Protein AF-A0A5S3YP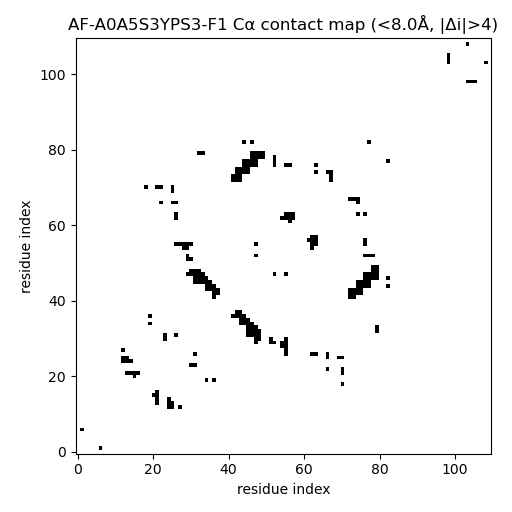S3-F1 (afdb_monomer)

Secondary structure (DSSP, 8-state):
-TTSSTT---------SSHHHHHHHHTTTSPEEEEEEETTTTEEEEEE-HHHHHHHH-GGGHHHHHHHHHHTSEEEEEEHHHHHHHHHHHHHHHHHHHHHHHT--GGG--

Radius of gyration: 18.8 Å; Cα contacts (8 Å, |Δi|>4): 124; chains: 1; bounding box: 44×27×59 Å

Nearest PDB structures (foldseek):
  5lm7-assembly2_C  TM=9.414E-01  e=2.564E-14  Escherichia coli O157:H7
  5lm9-assembly1_A  TM=9.076E-01  e=5.683E-14  Escherichia coli K-12
  6x7k-assembly1_AG  TM=9.367E-01  e=1.642E-13  Escherichia coli
  5ms0-assembly1_M  TM=9.387E-01  e=4.157E-13  Escherichia coli K-12
  4mtn-assembly1_A  TM=8.595E-01  e=4.882E-08  Planctopirus limnophila DSM 3776

Sequence (110 aa):
VSTELGGERVDIVLYDDNPAQFVINAMAPAEVASIVMDEDSRSMDIAVESDNLAQAIGRNGQNIRLASQLTGWELNVMTVEDMDAKNSEESDKLVNLFTQNLDIDDDFAG

Organism: NCBI:txid151081

InterPro domains:
  IPR009019 K homology domain superfamily, prokaryotic type [SSF54814] (18-82)
  IPR015946 K homology domain-like, alpha/beta [G3DSA:3.30.300.20] (17-83)
  IPR030842 Transcription factor NusA, prokaryotes [PTHR22648] (1-108)
  IPR058582 NusA-like, second KH domain [PF26594] (19-83)
  IPR059158 NusA, second KH domain, bacteria [cd22529] (18-78)

pLDDT: mean 88.17, std 11.26, range [51.09, 97.06]

Solvent-accessible surface area (backbone atoms only — not comparable to full-atom values): 6499 Å² total; per-residue (Å²): 125,80,82,82,56,88,73,69,88,84,84,87,62,63,86,52,91,51,66,69,60,24,47,53,36,46,41,56,94,27,66,72,72,48,76,50,77,40,79,88,79,42,32,32,43,36,21,16,50,73,87,33,45,64,58,38,34,29,78,93,43,46,41,39,52,51,32,22,66,72,71,71,35,48,66,45,80,44,33,50,68,56,48,55,52,51,53,50,54,52,50,52,52,50,53,54,52,48,38,67,74,66,70,55,62,79,90,73,79,120

Structure (mmCIF, N/CA/C/O backbone):
data_AF-A0A5S3YPS3-F1
#
_entry.id   AF-A0A5S3YPS3-F1
#
loop_
_atom_site.group_PDB
_atom_site.id
_atom_site.type_symbol
_atom_site.label_atom_id
_atom_site.label_alt_id
_atom_site.label_comp_id
_atom_site.label_asym_id
_atom_site.label_entity_id
_atom_site.label_seq_id
_atom_site.pdbx_PDB_ins_code
_atom_site.Cartn_x
_atom_site.Cartn_y
_atom_site.Cartn_z
_atom_site.occupancy
_atom_site.B_iso_or_equiv
_atom_site.auth_seq_id
_atom_site.auth_comp_id
_atom_site.auth_asym_id
_atom_site.auth_atom_id
_atom_site.pdbx_PDB_model_num
ATOM 1 N N . VAL A 1 1 ? -20.373 -2.849 23.753 1.00 54.66 1 VAL A N 1
ATOM 2 C CA . VAL A 1 1 ? -19.305 -3.738 23.233 1.00 54.66 1 VAL A CA 1
ATOM 3 C C . VAL A 1 1 ? -17.908 -3.327 23.717 1.00 54.66 1 VAL A C 1
ATOM 5 O O . VAL A 1 1 ? -17.049 -4.178 23.851 1.00 54.66 1 VAL A O 1
ATOM 8 N N . SER A 1 2 ? -17.671 -2.059 24.072 1.00 51.09 2 SER A N 1
ATOM 9 C CA . SER A 1 2 ? -16.358 -1.534 24.498 1.00 51.09 2 SER A CA 1
ATOM 10 C C . SER A 1 2 ? -15.891 -1.904 25.920 1.00 51.09 2 SER A C 1
ATOM 12 O O . SER A 1 2 ? -14.776 -1.559 26.295 1.00 51.09 2 SER A O 1
ATOM 14 N N . THR A 1 3 ? -16.696 -2.606 26.725 1.00 51.56 3 THR A N 1
ATOM 15 C CA . THR A 1 3 ? -16.352 -2.937 28.127 1.00 51.56 3 THR A CA 1
ATOM 16 C C . THR A 1 3 ? -15.750 -4.342 28.292 1.00 51.56 3 THR A C 1
ATOM 18 O O . THR A 1 3 ? -15.222 -4.650 29.353 1.00 51.56 3 THR A O 1
ATOM 21 N N . GLU A 1 4 ? -15.765 -5.180 27.248 1.00 58.38 4 GLU A N 1
ATOM 22 C CA . GLU A 1 4 ? -15.291 -6.578 27.306 1.00 58.38 4 GLU A CA 1
ATOM 23 C C . GLU A 1 4 ? -13.853 -6.782 26.782 1.00 58.38 4 GLU A C 1
ATOM 25 O O . GLU A 1 4 ? -13.285 -7.850 26.978 1.00 58.38 4 GLU A O 1
ATOM 30 N N . LEU A 1 5 ? -13.228 -5.758 26.183 1.00 61.03 5 LEU A N 1
ATOM 31 C CA . LEU A 1 5 ? -11.908 -5.854 25.525 1.00 61.03 5 LEU A CA 1
ATOM 32 C C . LEU A 1 5 ? -10.757 -5.157 26.276 1.00 61.03 5 LEU A C 1
ATOM 34 O O . LEU A 1 5 ? -9.703 -4.895 25.708 1.00 61.03 5 LEU A O 1
ATOM 38 N N . GLY A 1 6 ? -10.938 -4.786 27.547 1.00 67.94 6 GLY A N 1
ATOM 39 C CA . GLY A 1 6 ? -9.834 -4.259 28.366 1.00 67.94 6 GLY A CA 1
ATOM 40 C C . GLY A 1 6 ? -9.168 -2.967 27.853 1.00 67.94 6 GLY A C 1
ATOM 41 O O . GLY A 1 6 ? -8.051 -2.664 28.265 1.00 67.94 6 GLY A O 1
ATOM 42 N N . GLY A 1 7 ? -9.834 -2.199 26.980 1.00 74.31 7 GLY A N 1
ATOM 43 C CA . GLY A 1 7 ? -9.309 -0.950 26.409 1.00 74.31 7 GLY A CA 1
ATOM 44 C C . GLY A 1 7 ? -8.657 -1.077 25.027 1.00 74.31 7 GLY A C 1
ATOM 45 O O . GLY A 1 7 ? -8.016 -0.126 24.580 1.00 74.31 7 GLY A O 1
ATOM 46 N N . GLU A 1 8 ? -8.810 -2.214 24.344 1.00 81.44 8 GLU A N 1
ATOM 47 C CA . GLU A 1 8 ? -8.390 -2.370 22.946 1.00 81.44 8 GLU A CA 1
ATOM 48 C C . GLU A 1 8 ? -9.142 -1.403 22.010 1.00 81.44 8 GLU A C 1
ATOM 50 O O . GLU A 1 8 ? -10.355 -1.203 22.137 1.00 81.44 8 GLU A O 1
ATOM 55 N N . ARG A 1 9 ? -8.415 -0.781 21.070 1.00 81.81 9 ARG A N 1
ATOM 56 C CA . ARG A 1 9 ? -8.994 0.079 20.027 1.00 81.81 9 ARG A CA 1
ATOM 57 C C . ARG A 1 9 ? -9.384 -0.795 18.841 1.00 81.81 9 ARG A C 1
ATOM 59 O O . ARG A 1 9 ? -8.528 -1.477 18.292 1.00 81.81 9 ARG A O 1
ATOM 66 N N . VAL A 1 10 ? -10.661 -0.762 18.475 1.00 85.25 10 VAL A N 1
ATOM 67 C CA . VAL A 1 10 ? -11.211 -1.516 17.345 1.00 85.25 10 VAL A CA 1
ATOM 68 C C . VAL A 1 10 ? -11.637 -0.528 16.273 1.00 85.25 10 VAL A C 1
ATOM 70 O O . VAL A 1 10 ? -12.481 0.331 16.535 1.00 85.25 10 VAL A O 1
ATOM 73 N N . ASP A 1 11 ? -11.071 -0.683 15.083 1.00 87.56 11 ASP A N 1
ATOM 74 C CA . ASP A 1 11 ? -11.418 0.095 13.900 1.00 87.56 11 ASP A CA 1
ATOM 75 C C . ASP A 1 11 ? -12.270 -0.767 12.954 1.00 87.56 11 ASP A C 1
ATOM 77 O O . ASP A 1 11 ? -12.033 -1.965 12.792 1.00 87.56 11 ASP A O 1
ATOM 81 N N . ILE A 1 12 ? -13.310 -0.170 12.367 1.00 89.75 12 ILE A N 1
ATOM 82 C CA . ILE A 1 12 ? -14.201 -0.831 11.405 1.00 89.75 12 ILE A CA 1
ATOM 83 C C . ILE A 1 12 ? -13.877 -0.269 10.028 1.00 89.75 12 ILE A C 1
ATOM 85 O O . IL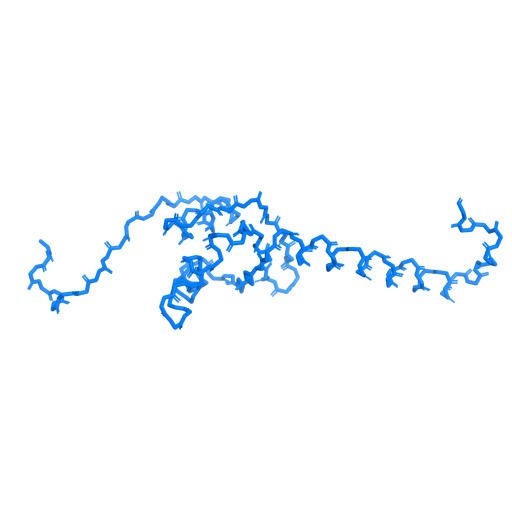E A 1 12 ? -14.009 0.934 9.808 1.00 89.75 12 ILE A O 1
ATOM 89 N N . VAL A 1 13 ? -13.493 -1.145 9.105 1.00 91.56 13 VAL A N 1
ATOM 90 C CA . VAL A 1 13 ? -13.150 -0.790 7.724 1.00 91.56 13 VAL A CA 1
ATOM 91 C C . VAL A 1 13 ? -14.133 -1.426 6.749 1.00 91.56 13 VAL A C 1
ATOM 93 O O . VAL A 1 13 ? -14.758 -2.447 7.048 1.00 91.56 13 VAL A O 1
ATOM 96 N N . LEU A 1 14 ? -14.298 -0.809 5.582 1.00 92.88 14 LEU A N 1
ATOM 97 C CA . LEU A 1 14 ? -15.149 -1.343 4.524 1.00 92.88 14 LEU A CA 1
ATOM 98 C C . LEU A 1 14 ? -14.416 -2.472 3.794 1.00 92.88 14 LEU A C 1
ATOM 100 O O . LEU A 1 14 ? -13.294 -2.292 3.324 1.00 92.88 14 LEU A O 1
ATOM 104 N N . TYR A 1 15 ? -15.061 -3.631 3.697 1.00 94.50 15 TYR A N 1
ATOM 105 C CA . TYR A 1 15 ? -14.587 -4.719 2.849 1.00 94.50 15 TYR A CA 1
ATOM 106 C C . TYR A 1 15 ? -14.838 -4.393 1.374 1.00 94.50 15 TYR A C 1
ATOM 108 O O . TYR A 1 15 ? -15.873 -3.813 1.044 1.00 94.50 15 TYR A O 1
ATOM 116 N N . ASP A 1 16 ? -13.910 -4.798 0.511 1.00 95.50 16 ASP A N 1
ATOM 117 C CA . ASP A 1 16 ? -14.043 -4.719 -0.941 1.00 95.50 16 ASP A CA 1
ATOM 118 C C . ASP A 1 16 ? -13.441 -5.984 -1.573 1.00 95.50 16 ASP A C 1
ATOM 120 O O . ASP A 1 16 ? -12.468 -6.537 -1.055 1.00 95.50 16 ASP A O 1
ATOM 124 N N . ASP A 1 17 ? -14.024 -6.455 -2.675 1.00 94.81 17 ASP A N 1
ATOM 125 C CA . ASP A 1 17 ? -13.507 -7.608 -3.422 1.00 94.81 17 ASP A CA 1
ATOM 126 C C . ASP A 1 17 ? -12.252 -7.234 -4.231 1.00 94.81 17 ASP A C 1
ATOM 128 O O . ASP A 1 17 ? -11.431 -8.096 -4.553 1.00 94.81 17 ASP A O 1
ATOM 132 N N . ASN A 1 18 ? -12.083 -5.949 -4.567 1.00 94.38 18 ASN A N 1
ATOM 133 C CA . ASN A 1 18 ? -10.861 -5.448 -5.172 1.00 94.38 18 ASN A CA 1
ATOM 134 C C . ASN A 1 18 ? -9.763 -5.338 -4.095 1.00 94.38 18 ASN A C 1
ATOM 136 O O . ASN A 1 18 ? -9.908 -4.559 -3.147 1.00 94.38 18 ASN A O 1
ATOM 140 N N . PRO A 1 19 ? -8.632 -6.054 -4.239 1.00 93.31 19 PRO A N 1
ATOM 141 C CA . PRO A 1 19 ? -7.610 -6.114 -3.200 1.00 93.31 19 PRO A CA 1
ATOM 142 C C . PRO A 1 19 ? -6.950 -4.753 -2.944 1.00 93.31 19 PRO A C 1
ATOM 144 O O . PRO A 1 19 ? -6.668 -4.432 -1.792 1.00 93.31 19 PRO A O 1
ATOM 147 N N . ALA A 1 20 ? -6.768 -3.922 -3.974 1.00 93.12 20 ALA A N 1
ATOM 148 C CA . ALA A 1 20 ? -6.215 -2.580 -3.809 1.00 93.12 20 ALA A CA 1
ATOM 149 C C . ALA A 1 20 ? -7.181 -1.680 -3.027 1.00 93.12 20 ALA A C 1
ATOM 151 O O . ALA A 1 20 ? -6.775 -1.011 -2.078 1.00 93.12 20 ALA A O 1
ATOM 152 N N . GLN A 1 21 ? -8.476 -1.713 -3.359 1.00 94.69 21 GLN A N 1
ATOM 153 C CA . GLN A 1 21 ? -9.483 -0.937 -2.631 1.00 94.69 21 GLN A CA 1
ATOM 154 C C . GLN A 1 21 ? -9.621 -1.409 -1.178 1.00 94.69 21 GLN A C 1
ATOM 156 O O . GLN A 1 21 ? -9.757 -0.590 -0.267 1.00 94.69 21 GLN A O 1
ATOM 161 N N . PHE A 1 22 ? -9.536 -2.719 -0.943 1.00 95.38 22 PHE A N 1
ATOM 162 C CA . PHE A 1 22 ? -9.583 -3.272 0.404 1.00 95.38 22 PHE A CA 1
ATOM 163 C C . PHE A 1 22 ? -8.365 -2.855 1.239 1.00 95.38 22 PHE A C 1
ATOM 165 O O . PHE A 1 22 ? -8.524 -2.491 2.404 1.00 95.38 22 PHE A O 1
ATOM 172 N N . VAL A 1 23 ? -7.168 -2.821 0.643 1.00 94.50 23 VAL A N 1
ATOM 173 C CA . VAL A 1 23 ? -5.951 -2.303 1.290 1.00 94.50 23 VAL A CA 1
ATOM 174 C C . VAL A 1 23 ? -6.078 -0.813 1.607 1.00 94.50 23 VAL A C 1
ATOM 176 O O . VAL A 1 23 ? -5.777 -0.423 2.732 1.00 94.50 23 VAL A O 1
ATOM 179 N N . ILE A 1 24 ? -6.594 0.011 0.686 1.00 94.31 24 ILE A N 1
ATOM 180 C CA . ILE A 1 24 ? -6.857 1.440 0.948 1.00 94.31 24 ILE A CA 1
ATOM 181 C C . ILE A 1 24 ? -7.770 1.600 2.170 1.00 94.31 24 ILE A C 1
ATOM 183 O O . ILE A 1 24 ? -7.476 2.383 3.072 1.00 94.31 24 ILE A O 1
ATOM 187 N N . ASN A 1 25 ? -8.845 0.811 2.241 1.00 94.00 25 ASN A N 1
ATOM 188 C CA . ASN A 1 25 ? -9.771 0.849 3.370 1.00 94.00 25 ASN A CA 1
ATOM 189 C C . ASN A 1 25 ? -9.110 0.371 4.675 1.00 94.00 25 ASN A C 1
ATOM 191 O O . ASN A 1 25 ? -9.372 0.941 5.732 1.00 94.00 25 ASN A O 1
ATOM 195 N N . ALA A 1 26 ? -8.250 -0.651 4.613 1.00 93.81 26 ALA A N 1
ATOM 196 C CA . ALA A 1 26 ? -7.529 -1.202 5.763 1.00 93.81 26 ALA A CA 1
ATOM 197 C C . ALA A 1 26 ? -6.429 -0.273 6.305 1.00 93.81 26 ALA A C 1
ATOM 199 O O . ALA A 1 26 ? -6.062 -0.379 7.472 1.00 93.81 26 ALA A O 1
ATOM 200 N N . MET A 1 27 ? -5.910 0.634 5.474 1.00 92.12 27 MET A N 1
ATOM 201 C CA . MET A 1 27 ? -4.886 1.611 5.857 1.00 92.12 27 MET A CA 1
ATOM 202 C C . MET A 1 27 ? -5.460 2.843 6.565 1.00 92.12 27 MET A C 1
ATOM 204 O O . MET A 1 27 ? -4.693 3.618 7.149 1.00 92.12 27 MET A O 1
ATOM 208 N N . ALA A 1 28 ? -6.787 3.016 6.567 1.00 88.62 28 ALA A N 1
ATOM 209 C CA . ALA A 1 28 ? -7.453 4.094 7.284 1.00 88.62 28 ALA A CA 1
ATOM 210 C C . ALA A 1 28 ? -7.008 4.113 8.758 1.00 88.62 28 ALA A C 1
ATOM 212 O O . ALA A 1 28 ? -7.000 3.072 9.416 1.00 88.62 28 ALA A O 1
ATOM 213 N N . PRO A 1 29 ? -6.649 5.279 9.318 1.00 87.38 29 PRO A N 1
ATOM 214 C CA . PRO A 1 29 ? -6.885 6.645 8.825 1.00 87.38 29 PRO A CA 1
ATOM 215 C C . PRO A 1 29 ? -5.828 7.247 7.875 1.00 87.38 29 PRO A C 1
ATOM 217 O O . PRO A 1 29 ? -5.934 8.431 7.571 1.00 87.38 29 PRO A O 1
ATOM 220 N N . ALA A 1 30 ? -4.798 6.509 7.454 1.00 90.81 30 ALA A N 1
ATOM 221 C CA . ALA A 1 30 ? -3.776 7.054 6.560 1.00 90.81 30 ALA A CA 1
ATOM 222 C C . ALA A 1 30 ? -4.284 7.158 5.113 1.00 90.81 30 ALA A C 1
ATOM 224 O O . ALA A 1 30 ? -4.898 6.224 4.598 1.00 90.81 30 ALA A O 1
ATOM 225 N N . GLU A 1 31 ? -4.001 8.283 4.455 1.00 91.12 31 GLU A N 1
ATOM 226 C CA . GLU A 1 31 ? -4.350 8.489 3.049 1.00 91.12 31 GLU A CA 1
ATOM 227 C C . GLU A 1 31 ? -3.273 7.903 2.133 1.00 91.12 31 GLU A C 1
ATOM 229 O O . GLU A 1 31 ? -2.085 8.213 2.259 1.00 91.12 31 GLU A O 1
ATOM 234 N N . VAL A 1 32 ? -3.711 7.050 1.209 1.00 94.00 32 VAL A N 1
ATOM 235 C CA . VAL A 1 32 ? -2.859 6.392 0.217 1.00 94.00 32 VAL A CA 1
ATOM 236 C C . VAL A 1 32 ? -2.840 7.218 -1.065 1.00 94.00 32 VAL A C 1
ATOM 238 O O . VAL A 1 32 ? -3.899 7.539 -1.601 1.00 94.00 32 VAL A O 1
ATOM 241 N N . ALA A 1 33 ? -1.645 7.537 -1.563 1.00 95.00 33 ALA A N 1
ATOM 242 C CA . ALA A 1 33 ? -1.457 8.298 -2.796 1.00 95.00 33 ALA A CA 1
ATOM 243 C C . ALA A 1 33 ? -1.462 7.384 -4.033 1.00 95.00 33 ALA A C 1
ATOM 245 O O . ALA A 1 33 ? -2.150 7.664 -5.014 1.00 95.00 33 ALA A O 1
ATOM 246 N N . SER A 1 34 ? -0.731 6.269 -3.979 1.00 94.00 34 SER A N 1
ATOM 247 C CA . SER A 1 34 ? -0.712 5.257 -5.039 1.00 94.00 34 SER A CA 1
ATOM 248 C C . SER A 1 34 ? -0.366 3.874 -4.485 1.00 94.00 34 SER A C 1
ATOM 250 O O . SER A 1 34 ? 0.170 3.739 -3.383 1.00 94.00 34 SER A O 1
ATOM 252 N N . ILE A 1 35 ? -0.719 2.836 -5.244 1.00 94.31 35 ILE A N 1
ATOM 253 C CA . ILE A 1 35 ? -0.394 1.443 -4.935 1.00 94.31 35 ILE A CA 1
ATOM 254 C C . ILE A 1 35 ? 0.172 0.793 -6.193 1.00 94.31 35 ILE A C 1
ATOM 256 O O . ILE A 1 35 ? -0.439 0.878 -7.260 1.00 94.31 35 ILE A O 1
ATOM 260 N N . VAL A 1 36 ? 1.304 0.111 -6.044 1.00 94.25 36 VAL A N 1
ATOM 261 C CA . VAL A 1 36 ? 1.855 -0.809 -7.040 1.00 94.25 36 VAL A CA 1
ATOM 262 C C . VAL A 1 36 ? 1.680 -2.220 -6.500 1.00 94.25 36 VAL A C 1
ATOM 264 O O . VAL A 1 36 ? 2.086 -2.519 -5.380 1.00 94.25 36 VAL A O 1
ATOM 267 N N . MET A 1 37 ? 1.024 -3.074 -7.278 1.00 94.56 37 MET A N 1
ATOM 268 C CA . MET A 1 37 ? 0.727 -4.448 -6.890 1.00 94.56 37 MET A CA 1
ATOM 269 C C . MET A 1 37 ? 1.618 -5.405 -7.670 1.00 94.56 37 MET A C 1
ATOM 271 O O . MET A 1 37 ? 1.662 -5.346 -8.898 1.00 94.56 37 MET A O 1
ATOM 275 N N . ASP A 1 38 ? 2.265 -6.309 -6.946 1.00 94.19 38 ASP A N 1
ATOM 276 C CA . ASP A 1 38 ? 2.985 -7.446 -7.500 1.00 94.19 38 ASP A CA 1
ATOM 277 C C . ASP A 1 38 ? 2.224 -8.728 -7.140 1.00 94.19 38 ASP A C 1
ATOM 279 O O . ASP A 1 38 ? 2.221 -9.196 -5.996 1.00 94.19 38 ASP A O 1
ATOM 283 N N . GLU A 1 39 ? 1.526 -9.279 -8.131 1.00 92.31 39 GLU A N 1
ATOM 284 C CA . GLU A 1 39 ? 0.727 -10.494 -7.971 1.00 92.31 39 GLU A CA 1
ATOM 285 C C . GLU A 1 39 ? 1.592 -11.751 -7.801 1.00 92.31 39 GLU A C 1
ATOM 287 O O . GLU A 1 39 ? 1.149 -12.699 -7.146 1.00 92.31 39 GLU A O 1
ATOM 292 N N . ASP A 1 40 ? 2.820 -11.757 -8.330 1.00 93.12 40 ASP A N 1
ATOM 293 C CA . ASP A 1 40 ? 3.723 -12.909 -8.273 1.00 93.12 40 ASP A CA 1
ATOM 294 C C . ASP A 1 40 ? 4.292 -13.079 -6.860 1.00 93.12 40 ASP A C 1
ATOM 296 O O . ASP A 1 40 ? 4.296 -14.185 -6.308 1.00 93.12 40 ASP A O 1
ATOM 300 N N . SER A 1 41 ? 4.737 -11.977 -6.245 1.00 93.25 41 SER A N 1
ATOM 301 C CA . SER A 1 41 ? 5.207 -11.973 -4.851 1.00 93.25 41 SER A CA 1
ATOM 302 C C . SER A 1 41 ? 4.081 -11.815 -3.826 1.00 93.25 41 SER A C 1
ATOM 304 O O . SER A 1 41 ? 4.307 -12.004 -2.630 1.00 93.25 41 SER A O 1
ATOM 306 N N . ARG A 1 42 ? 2.856 -11.515 -4.278 1.00 93.62 42 ARG A N 1
ATOM 307 C CA . ARG A 1 42 ? 1.698 -11.179 -3.435 1.00 93.62 42 ARG A CA 1
ATOM 308 C C . ARG A 1 42 ? 2.009 -10.037 -2.462 1.00 93.62 42 ARG A C 1
ATOM 310 O O . ARG A 1 42 ? 1.634 -10.065 -1.282 1.00 93.62 42 ARG A O 1
ATOM 317 N N . SER A 1 43 ? 2.683 -9.020 -2.988 1.00 96.06 43 SER A N 1
ATOM 318 C CA . SER A 1 43 ? 3.050 -7.815 -2.258 1.00 96.06 43 SER A CA 1
ATOM 319 C C . SER A 1 43 ? 2.431 -6.569 -2.889 1.00 96.06 43 SER A C 1
ATOM 321 O O . SER A 1 43 ? 2.035 -6.552 -4.056 1.00 96.06 43 SER A O 1
ATOM 323 N N . MET A 1 44 ? 2.278 -5.530 -2.077 1.00 96.06 44 MET A N 1
ATOM 324 C CA . MET A 1 44 ? 1.855 -4.211 -2.515 1.00 96.06 44 MET A CA 1
ATOM 325 C C . MET A 1 44 ? 2.783 -3.164 -1.927 1.00 96.06 44 MET A C 1
ATOM 327 O O . MET A 1 44 ? 2.936 -3.067 -0.706 1.00 96.06 44 MET A O 1
ATOM 331 N N . ASP A 1 45 ? 3.341 -2.340 -2.801 1.00 95.69 45 ASP A N 1
ATOM 332 C CA . ASP A 1 45 ? 4.004 -1.115 -2.399 1.00 95.69 45 ASP A CA 1
ATOM 333 C C . ASP A 1 45 ? 2.966 0.005 -2.355 1.00 95.69 45 ASP A C 1
ATOM 335 O O . ASP A 1 45 ? 2.221 0.237 -3.307 1.00 95.69 45 ASP A O 1
ATOM 339 N N . ILE A 1 46 ? 2.908 0.693 -1.224 1.00 95.75 46 ILE A N 1
ATOM 340 C CA . ILE A 1 46 ? 1.946 1.739 -0.911 1.00 95.75 46 ILE A CA 1
ATOM 341 C C . ILE A 1 46 ? 2.728 3.039 -0.767 1.00 95.75 46 ILE A C 1
ATOM 343 O O . ILE A 1 46 ? 3.514 3.195 0.173 1.00 95.75 46 ILE A O 1
ATOM 347 N N . ALA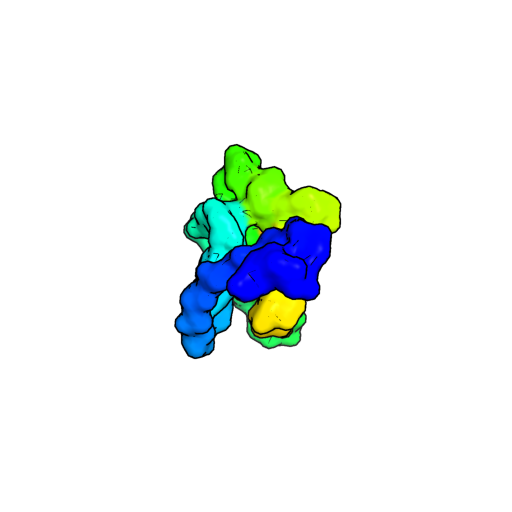 A 1 47 ? 2.484 3.983 -1.670 1.00 96.38 47 ALA A N 1
ATOM 348 C CA . ALA A 1 47 ? 2.993 5.334 -1.525 1.00 96.38 47 ALA A CA 1
ATOM 349 C C . ALA A 1 47 ? 2.021 6.183 -0.711 1.00 96.38 47 ALA A C 1
ATOM 351 O O . ALA A 1 47 ? 0.810 6.208 -0.956 1.00 96.38 47 ALA A O 1
ATOM 352 N N . VAL A 1 48 ? 2.574 6.922 0.240 1.00 96.00 48 VAL A N 1
ATOM 353 C CA . VAL A 1 48 ? 1.856 7.917 1.034 1.00 96.00 48 VAL A CA 1
ATOM 354 C C . VAL A 1 48 ? 2.620 9.231 1.020 1.00 96.00 48 VAL A C 1
ATOM 356 O O . VAL A 1 48 ? 3.834 9.264 0.808 1.00 96.00 48 VAL A O 1
ATOM 359 N N . GLU A 1 49 ? 1.914 10.325 1.281 1.00 96.19 49 GLU A N 1
ATOM 360 C CA . GLU A 1 49 ? 2.571 11.601 1.556 1.00 96.19 49 GLU A CA 1
ATOM 361 C C . GLU A 1 49 ? 3.481 11.472 2.784 1.00 96.19 49 GLU A C 1
ATOM 363 O O . GLU A 1 49 ? 3.184 10.727 3.726 1.00 96.19 49 GLU A O 1
ATOM 368 N N . SER A 1 50 ? 4.586 12.215 2.798 1.00 94.44 50 SER A N 1
ATOM 369 C CA . SER A 1 50 ? 5.583 12.161 3.879 1.00 94.44 50 SER A CA 1
ATOM 370 C C . SER A 1 50 ? 4.972 12.431 5.261 1.00 94.44 50 SER A C 1
ATOM 372 O O . SER A 1 50 ? 5.307 11.750 6.233 1.00 94.44 50 SER A O 1
ATOM 374 N N . ASP A 1 51 ? 3.994 13.336 5.327 1.00 93.81 51 ASP A N 1
ATOM 375 C CA . ASP A 1 51 ? 3.234 13.658 6.539 1.00 93.81 51 ASP A CA 1
ATOM 376 C C . ASP A 1 51 ? 2.364 12.483 7.037 1.00 93.81 51 ASP A C 1
ATOM 378 O O . ASP A 1 51 ? 2.141 12.333 8.241 1.00 93.81 51 ASP A O 1
ATOM 382 N N . ASN A 1 52 ? 1.919 11.607 6.130 1.00 92.81 52 ASN A N 1
ATOM 383 C CA . ASN A 1 52 ? 1.080 10.443 6.429 1.00 92.81 52 ASN A CA 1
ATOM 384 C C . ASN A 1 52 ? 1.888 9.165 6.705 1.00 92.81 52 ASN A C 1
ATOM 386 O O . ASN A 1 52 ? 1.339 8.208 7.258 1.00 92.81 52 ASN A O 1
ATOM 390 N N . LEU A 1 53 ? 3.192 9.138 6.401 1.00 93.31 53 LEU A N 1
ATOM 391 C CA . LEU A 1 53 ? 4.051 7.959 6.571 1.00 93.31 53 LEU A CA 1
ATOM 392 C C . LEU A 1 53 ? 4.019 7.404 8.000 1.00 93.31 53 LEU A C 1
ATOM 394 O O . LEU A 1 53 ? 3.828 6.205 8.219 1.00 93.31 53 LEU A O 1
ATOM 398 N N . ALA A 1 54 ? 4.148 8.278 8.999 1.00 93.31 54 ALA A N 1
ATOM 399 C CA . ALA A 1 54 ? 4.141 7.868 10.402 1.00 93.31 54 ALA A CA 1
ATOM 400 C C . ALA A 1 54 ? 2.796 7.247 10.825 1.00 93.31 54 ALA A C 1
ATOM 402 O O . ALA A 1 54 ? 2.763 6.289 11.605 1.00 93.31 54 ALA A O 1
ATOM 403 N N . GLN A 1 55 ? 1.687 7.776 10.303 1.00 92.25 55 GLN A N 1
ATOM 404 C CA . GLN A 1 55 ? 0.340 7.286 10.583 1.00 92.25 55 GLN A CA 1
ATOM 405 C C . GLN A 1 55 ? 0.072 5.952 9.880 1.00 92.25 55 GLN A C 1
ATOM 407 O O . GLN A 1 55 ? -0.456 5.036 10.510 1.00 92.25 55 GLN A O 1
ATOM 412 N N . ALA A 1 56 ? 0.502 5.826 8.623 1.00 92.38 56 ALA A N 1
ATOM 413 C CA . ALA A 1 56 ? 0.393 4.613 7.820 1.00 92.38 56 ALA A CA 1
ATOM 414 C C . ALA A 1 56 ? 1.123 3.429 8.471 1.00 92.38 56 ALA A C 1
ATOM 416 O O . ALA A 1 56 ? 0.559 2.341 8.592 1.00 92.38 56 ALA A O 1
ATOM 417 N N . ILE A 1 57 ? 2.340 3.654 8.979 1.00 93.25 57 ILE A N 1
ATOM 418 C CA . ILE A 1 57 ? 3.106 2.644 9.724 1.00 93.25 57 ILE A CA 1
ATOM 419 C C . ILE A 1 57 ? 2.419 2.339 11.069 1.00 93.25 57 ILE A C 1
ATOM 421 O O . ILE A 1 57 ? 2.258 1.177 11.465 1.00 93.25 57 ILE A O 1
ATOM 425 N N . GLY A 1 58 ? 1.977 3.378 11.780 1.00 90.94 58 GLY A N 1
ATOM 426 C CA . GLY A 1 58 ? 1.378 3.269 13.106 1.00 90.94 58 GLY A CA 1
ATOM 427 C C . GLY A 1 58 ? 2.394 2.930 14.205 1.00 90.94 58 GLY A C 1
ATOM 428 O O . GLY A 1 58 ? 3.582 2.697 13.970 1.00 90.94 58 GLY A O 1
ATOM 429 N N . ARG A 1 59 ? 1.938 2.889 15.464 1.00 90.31 59 ARG A N 1
ATOM 430 C CA . ARG A 1 59 ? 2.831 2.674 16.618 1.00 90.31 59 ARG A CA 1
ATOM 431 C C . ARG A 1 59 ? 3.526 1.311 16.516 1.00 90.31 59 ARG A C 1
ATOM 433 O O . ARG A 1 59 ? 2.857 0.284 16.537 1.00 90.31 59 ARG A O 1
ATOM 440 N N . ASN A 1 60 ? 4.859 1.291 16.441 1.00 90.19 60 ASN A N 1
ATOM 441 C CA . ASN A 1 60 ? 5.661 0.071 16.250 1.00 90.19 60 ASN A CA 1
ATOM 442 C C . ASN A 1 60 ? 5.255 -0.752 15.006 1.00 90.19 60 ASN A C 1
ATOM 444 O O . ASN A 1 60 ? 5.275 -1.989 15.045 1.00 90.19 60 ASN A O 1
ATOM 448 N N . GLY A 1 61 ? 4.807 -0.098 13.930 1.00 90.88 61 GLY A N 1
ATOM 449 C CA . GLY A 1 61 ? 4.353 -0.798 12.725 1.00 90.88 61 GLY A CA 1
ATOM 450 C C . GLY A 1 61 ? 3.048 -1.572 12.928 1.00 90.88 61 GLY A C 1
ATOM 451 O O . GLY A 1 61 ? 2.804 -2.558 12.240 1.00 90.88 61 GLY A O 1
ATOM 452 N N . GLN A 1 62 ? 2.254 -1.236 13.951 1.00 92.38 62 GLN A N 1
ATOM 453 C CA . GLN A 1 62 ? 1.029 -1.973 14.255 1.00 92.38 62 GLN A CA 1
ATOM 454 C C . GLN A 1 62 ? -0.001 -1.857 13.136 1.00 92.38 62 GLN A C 1
ATOM 456 O O . GLN A 1 62 ? -0.611 -2.868 12.808 1.00 92.38 62 GLN A O 1
ATOM 461 N N . ASN A 1 63 ? -0.163 -0.671 12.551 1.00 91.50 63 ASN A N 1
ATOM 462 C CA . ASN A 1 63 ? -1.191 -0.448 11.542 1.00 91.50 63 ASN A CA 1
ATOM 463 C C . ASN A 1 63 ? -0.902 -1.273 10.286 1.00 91.50 63 ASN A C 1
ATOM 465 O O . ASN A 1 63 ? -1.708 -2.117 9.907 1.00 91.50 63 ASN A O 1
ATOM 469 N N . ILE A 1 64 ? 0.311 -1.143 9.740 1.00 93.31 64 ILE A N 1
ATOM 470 C CA . ILE A 1 64 ? 0.710 -1.890 8.544 1.00 93.31 64 ILE A CA 1
ATOM 471 C C . ILE A 1 64 ? 0.663 -3.409 8.753 1.00 93.31 64 ILE A C 1
ATOM 473 O O . ILE A 1 64 ? 0.239 -4.155 7.874 1.00 93.31 64 ILE A O 1
ATOM 477 N N . ARG A 1 65 ? 1.021 -3.883 9.953 1.00 93.88 65 ARG A N 1
ATOM 478 C CA . ARG A 1 65 ? 0.969 -5.311 10.291 1.00 93.88 65 ARG A CA 1
ATOM 479 C C . ARG A 1 65 ? -0.462 -5.832 10.359 1.00 93.88 65 ARG A C 1
ATOM 481 O O . ARG A 1 65 ? -0.716 -6.934 9.886 1.00 93.88 65 ARG A O 1
ATOM 488 N N . LEU A 1 66 ? -1.379 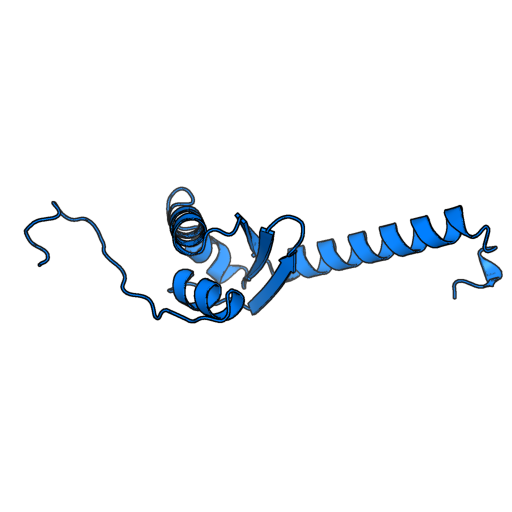-5.070 10.954 1.00 93.44 66 LEU A N 1
ATOM 489 C CA . LEU A 1 66 ? -2.791 -5.447 11.021 1.00 93.44 66 LEU A CA 1
ATOM 490 C C . LEU A 1 66 ? -3.432 -5.410 9.633 1.00 93.44 66 LEU A C 1
ATOM 492 O O . LEU A 1 66 ? -4.122 -6.359 9.279 1.00 93.44 66 LEU A O 1
ATOM 496 N N . ALA A 1 67 ? -3.145 -4.381 8.832 1.00 94.38 67 ALA A N 1
ATOM 497 C CA . ALA A 1 67 ? -3.615 -4.287 7.453 1.00 94.38 67 ALA A CA 1
ATOM 498 C C . ALA A 1 67 ? -3.107 -5.465 6.607 1.00 94.38 67 ALA A C 1
ATOM 500 O O . ALA A 1 67 ? -3.906 -6.129 5.956 1.00 94.38 67 ALA A O 1
ATOM 501 N N . SER A 1 68 ? -1.816 -5.801 6.697 1.00 95.44 68 SER A N 1
ATOM 502 C CA . SER A 1 68 ? -1.225 -6.951 6.000 1.00 95.44 68 SER A CA 1
ATOM 503 C C . SER A 1 68 ? -1.859 -8.281 6.424 1.00 95.44 68 SER A C 1
ATOM 505 O O . SER A 1 68 ? -2.185 -9.117 5.583 1.00 95.44 68 SER A O 1
ATOM 507 N N . GLN A 1 69 ? -2.114 -8.471 7.723 1.00 94.62 69 GLN A N 1
ATOM 508 C CA . GLN A 1 69 ? -2.798 -9.668 8.224 1.00 94.62 69 GLN A CA 1
ATOM 509 C C . GLN A 1 69 ? -4.267 -9.737 7.790 1.00 94.62 69 GLN A C 1
ATOM 511 O O . GLN A 1 69 ? -4.769 -10.828 7.523 1.00 94.62 69 GLN A O 1
ATOM 516 N N . LEU A 1 70 ? -4.952 -8.594 7.727 1.00 94.31 70 LEU A N 1
ATOM 517 C CA . LEU A 1 70 ? -6.356 -8.498 7.341 1.00 94.31 70 LEU A CA 1
ATOM 518 C C . LEU A 1 70 ? -6.556 -8.775 5.846 1.00 94.31 70 LEU A C 1
ATOM 520 O O . LEU A 1 70 ? -7.505 -9.462 5.471 1.00 94.31 70 LEU A O 1
ATOM 524 N N . THR A 1 71 ? -5.673 -8.246 4.999 1.00 93.69 71 THR A N 1
ATOM 525 C CA . THR A 1 71 ? -5.774 -8.361 3.537 1.00 93.69 71 THR A CA 1
ATOM 526 C C . THR A 1 71 ? -5.087 -9.619 3.008 1.00 93.69 71 THR A C 1
ATOM 528 O O . THR A 1 71 ? -5.446 -10.117 1.941 1.00 93.69 71 THR A O 1
ATOM 531 N N . GLY A 1 72 ? -4.121 -10.166 3.752 1.00 94.38 72 GLY A N 1
ATOM 532 C CA . GLY A 1 72 ? -3.319 -11.317 3.341 1.00 94.38 72 GLY A CA 1
ATOM 533 C C . GLY A 1 72 ? -2.265 -10.987 2.281 1.00 94.38 72 GLY A C 1
ATOM 534 O O . GLY A 1 72 ? -1.815 -11.897 1.583 1.00 94.38 72 GLY A O 1
ATOM 535 N N . TRP A 1 73 ? -1.908 -9.708 2.145 1.00 96.06 73 TRP A N 1
ATOM 536 C CA . TRP A 1 73 ? -0.852 -9.206 1.264 1.00 96.06 73 TRP A CA 1
ATOM 537 C C . TRP A 1 73 ? 0.325 -8.698 2.090 1.00 96.06 73 TRP A C 1
ATOM 539 O O . TRP A 1 73 ? 0.140 -8.175 3.193 1.00 96.06 73 TRP A O 1
ATOM 549 N N . GLU A 1 74 ? 1.539 -8.828 1.565 1.00 95.94 74 GLU A N 1
ATOM 550 C CA . GLU A 1 74 ? 2.694 -8.136 2.137 1.00 95.94 74 GLU A CA 1
ATOM 551 C C . GLU A 1 74 ? 2.631 -6.658 1.745 1.00 95.94 74 GLU A C 1
ATOM 553 O O . GLU A 1 74 ? 2.537 -6.338 0.566 1.00 95.94 74 GLU A O 1
ATOM 558 N N . LEU A 1 75 ? 2.616 -5.755 2.727 1.00 95.69 75 LEU A N 1
ATOM 559 C CA . LEU A 1 75 ? 2.421 -4.327 2.482 1.00 95.69 75 LEU A CA 1
ATOM 560 C C . LEU A 1 75 ? 3.689 -3.552 2.840 1.00 95.69 75 LEU A C 1
ATOM 562 O O . LEU A 1 75 ? 4.085 -3.515 4.009 1.00 95.69 75 LEU A O 1
ATOM 566 N N . ASN A 1 76 ? 4.278 -2.886 1.852 1.00 95.06 76 ASN A N 1
ATOM 567 C CA . ASN A 1 76 ? 5.430 -2.009 2.030 1.00 95.06 76 ASN A CA 1
ATOM 568 C C . ASN A 1 76 ? 4.970 -0.561 1.930 1.00 95.06 76 ASN A C 1
ATOM 570 O O . ASN A 1 76 ? 4.408 -0.163 0.917 1.00 95.06 76 ASN A O 1
ATOM 574 N N . VAL A 1 77 ? 5.215 0.246 2.959 1.00 94.69 77 VAL A N 1
ATOM 575 C CA . VAL A 1 77 ? 4.864 1.672 2.930 1.00 94.69 77 VAL A CA 1
ATOM 576 C C . VAL A 1 77 ? 6.117 2.496 2.714 1.00 94.69 77 VAL A C 1
ATOM 578 O O . VAL A 1 77 ? 7.100 2.324 3.436 1.00 94.69 77 VAL A O 1
ATOM 581 N N . MET A 1 78 ? 6.056 3.417 1.763 1.00 95.56 78 MET A N 1
ATOM 582 C CA . MET A 1 78 ? 7.123 4.366 1.466 1.00 95.56 78 MET A CA 1
ATOM 583 C C . MET A 1 78 ? 6.536 5.720 1.067 1.00 95.56 78 MET A C 1
ATOM 585 O O . MET A 1 78 ? 5.318 5.865 0.931 1.00 95.56 78 MET A O 1
ATOM 589 N N . THR A 1 79 ? 7.386 6.733 0.931 1.00 97.06 79 THR A N 1
ATOM 590 C CA . THR A 1 79 ? 6.921 8.028 0.425 1.00 97.06 79 THR A CA 1
ATOM 591 C C . THR A 1 79 ? 6.684 7.968 -1.083 1.00 97.06 79 THR A C 1
ATOM 593 O O . THR A 1 79 ? 7.198 7.080 -1.764 1.00 97.06 79 THR A O 1
ATOM 596 N N . VAL A 1 80 ? 5.919 8.919 -1.622 1.00 95.44 80 VAL A N 1
ATOM 597 C CA . VAL A 1 80 ? 5.769 9.076 -3.081 1.00 95.44 80 VAL A CA 1
ATOM 598 C C . VAL A 1 80 ? 7.135 9.250 -3.757 1.00 95.44 80 VAL A C 1
ATOM 600 O O . VAL A 1 80 ? 7.404 8.596 -4.759 1.00 95.44 80 VAL A O 1
ATOM 603 N N . GLU A 1 81 ? 8.027 10.047 -3.159 1.00 95.12 81 GLU A N 1
ATOM 604 C CA . GLU A 1 81 ? 9.387 10.261 -3.671 1.00 95.12 81 GLU A CA 1
ATOM 605 C C . GLU A 1 81 ? 10.197 8.955 -3.729 1.00 95.12 81 GLU A C 1
ATOM 607 O O . GLU A 1 81 ? 10.843 8.669 -4.739 1.00 95.12 81 GLU A O 1
ATOM 612 N N . ASP A 1 82 ? 10.133 8.137 -2.673 1.00 95.25 82 ASP A N 1
ATOM 613 C CA . ASP A 1 82 ? 10.821 6.840 -2.629 1.00 95.25 82 ASP A CA 1
ATOM 614 C C . ASP A 1 82 ? 10.265 5.865 -3.676 1.00 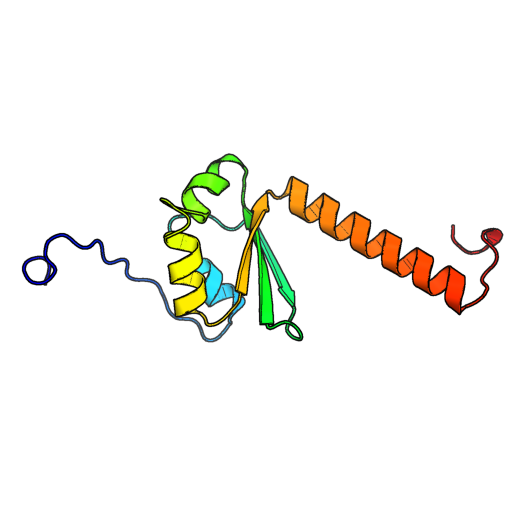95.25 82 ASP A C 1
ATOM 616 O O . ASP A 1 82 ? 11.021 5.105 -4.285 1.00 95.25 82 ASP A O 1
ATOM 620 N N . MET A 1 83 ? 8.947 5.884 -3.901 1.00 94.62 83 MET A N 1
ATOM 621 C CA . MET A 1 83 ? 8.308 5.038 -4.907 1.00 94.62 83 MET A CA 1
ATOM 622 C C . MET A 1 83 ? 8.726 5.433 -6.325 1.00 94.62 83 MET A C 1
ATOM 624 O O . MET A 1 83 ? 9.065 4.561 -7.126 1.00 94.62 83 MET A O 1
ATOM 628 N N . ASP A 1 84 ? 8.748 6.729 -6.635 1.00 93.31 84 ASP A N 1
ATOM 629 C CA . ASP A 1 84 ? 9.192 7.217 -7.942 1.00 93.31 84 ASP A CA 1
ATOM 630 C C . ASP A 1 84 ? 10.661 6.853 -8.203 1.00 93.31 84 ASP A C 1
ATOM 632 O O . ASP A 1 84 ? 11.007 6.386 -9.294 1.00 93.31 84 ASP A O 1
ATOM 636 N N . ALA A 1 85 ? 11.518 6.985 -7.184 1.00 93.94 85 ALA A N 1
ATOM 637 C CA . ALA A 1 85 ? 12.914 6.565 -7.262 1.00 93.94 85 ALA A CA 1
ATOM 638 C C . ALA A 1 85 ? 13.045 5.053 -7.517 1.00 93.94 85 ALA A C 1
ATOM 640 O O . ALA A 1 85 ? 13.773 4.643 -8.425 1.00 93.94 85 ALA A O 1
ATOM 641 N N . LYS A 1 86 ? 12.298 4.222 -6.775 1.00 91.56 86 LYS A N 1
ATOM 642 C CA . LYS A 1 86 ? 12.283 2.761 -6.953 1.00 91.56 86 LYS A CA 1
ATOM 643 C C . LYS A 1 86 ? 11.850 2.370 -8.370 1.00 91.56 86 LYS A C 1
ATOM 645 O O . LYS A 1 86 ? 12.529 1.571 -9.014 1.00 91.56 86 LYS A O 1
ATOM 650 N N . ASN A 1 87 ? 10.774 2.971 -8.878 1.00 90.25 87 ASN A N 1
ATOM 651 C CA . ASN A 1 87 ? 10.251 2.696 -10.219 1.00 90.25 87 ASN A CA 1
ATOM 652 C C . ASN A 1 87 ? 11.251 3.080 -11.324 1.00 90.25 87 ASN A C 1
ATOM 654 O O . ASN A 1 87 ? 11.407 2.346 -12.307 1.00 90.25 87 ASN A O 1
ATOM 658 N N . SER A 1 88 ? 11.948 4.212 -11.168 1.00 91.00 88 SER A N 1
ATOM 659 C CA . SER A 1 88 ? 12.999 4.628 -12.104 1.00 91.00 88 SER A CA 1
ATOM 660 C C . SER A 1 88 ? 14.160 3.635 -12.107 1.00 91.00 88 SER A C 1
ATOM 662 O O . SER A 1 88 ? 14.586 3.193 -13.171 1.00 91.00 88 SER A O 1
ATOM 664 N N . GLU A 1 89 ? 14.635 3.220 -10.929 1.00 91.94 89 GLU A N 1
ATOM 665 C CA . GLU A 1 89 ? 15.724 2.244 -10.827 1.00 91.94 89 GLU A CA 1
ATOM 666 C C . GLU A 1 89 ? 15.359 0.880 -11.425 1.00 91.94 89 GLU A C 1
ATOM 668 O O . GLU A 1 89 ? 16.207 0.220 -12.030 1.00 91.94 89 GLU A O 1
ATOM 673 N N . GLU A 1 90 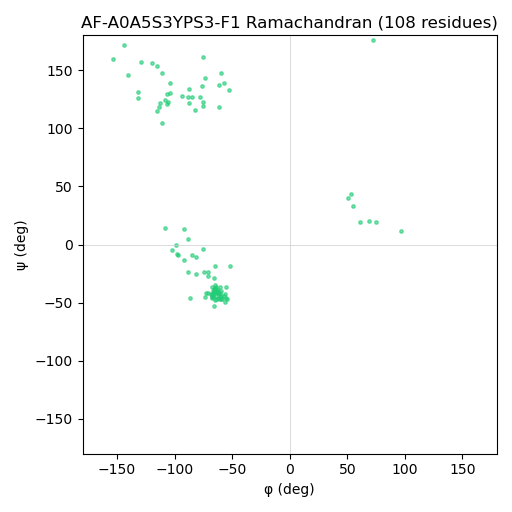? 14.124 0.415 -11.233 1.00 88.56 90 GLU A N 1
ATOM 674 C CA . GLU A 1 90 ? 13.644 -0.835 -11.831 1.00 88.56 90 GLU A CA 1
ATOM 675 C C . GLU A 1 90 ? 13.575 -0.737 -13.356 1.00 88.56 90 GLU A C 1
ATOM 677 O O . GLU A 1 90 ? 14.021 -1.653 -14.052 1.00 88.56 90 GLU A O 1
ATOM 682 N N . SER A 1 91 ? 13.107 0.400 -13.874 1.00 88.88 91 SER A N 1
ATOM 683 C CA . SER A 1 91 ? 13.074 0.674 -15.313 1.00 88.88 91 SER A CA 1
ATOM 684 C C . SER A 1 91 ? 14.481 0.666 -15.914 1.00 88.88 91 SER A C 1
ATOM 686 O O . SER A 1 91 ? 14.720 -0.019 -16.909 1.00 88.88 91 SER A O 1
ATOM 688 N N . ASP A 1 92 ? 15.440 1.333 -15.269 1.00 89.62 92 ASP A N 1
ATOM 689 C CA . ASP A 1 92 ? 16.834 1.369 -15.719 1.00 89.62 92 ASP A CA 1
ATOM 690 C C . ASP A 1 92 ? 17.479 -0.025 -15.691 1.00 89.62 92 ASP A C 1
ATOM 692 O O . ASP A 1 92 ? 18.206 -0.409 -16.612 1.00 89.62 92 ASP A O 1
ATOM 696 N N . LYS A 1 93 ? 17.207 -0.828 -14.653 1.00 89.62 93 LYS A N 1
ATOM 697 C CA . LYS A 1 93 ? 17.691 -2.219 -14.569 1.00 89.62 93 LYS A CA 1
ATOM 698 C C . LYS A 1 93 ? 17.130 -3.073 -15.703 1.00 89.62 93 LYS A C 1
ATOM 700 O O . LYS A 1 93 ? 17.878 -3.858 -16.286 1.00 89.62 93 LYS A O 1
ATOM 705 N N . LEU A 1 94 ? 15.847 -2.914 -16.026 1.00 87.31 94 LEU A N 1
ATOM 706 C CA . LEU A 1 94 ? 15.208 -3.638 -17.123 1.00 87.31 94 LEU A CA 1
ATOM 707 C C . LEU A 1 94 ? 15.798 -3.241 -18.476 1.00 87.31 94 LEU A C 1
ATOM 709 O O . LEU A 1 94 ? 16.174 -4.130 -19.238 1.00 87.31 94 LEU A O 1
A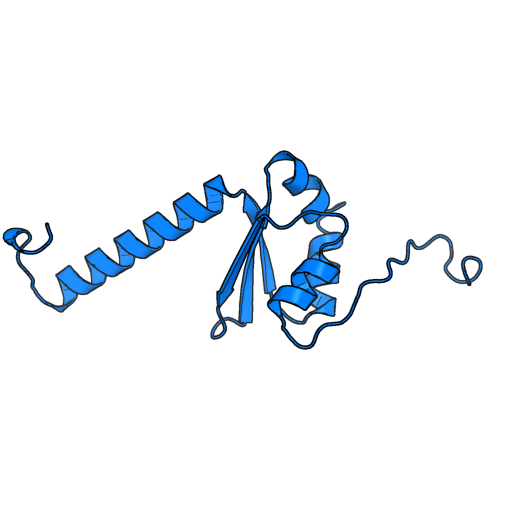TOM 713 N N . VAL A 1 95 ? 15.943 -1.942 -18.755 1.00 87.38 95 VAL A N 1
ATOM 714 C CA . VAL A 1 95 ? 16.568 -1.455 -19.998 1.00 87.38 95 VAL A CA 1
ATOM 715 C C . VAL A 1 95 ? 17.972 -2.040 -20.150 1.00 87.38 95 VAL A C 1
ATOM 717 O O . VAL A 1 95 ? 18.264 -2.665 -21.168 1.00 87.38 95 VAL A O 1
ATOM 720 N N . ASN A 1 96 ? 18.802 -1.956 -19.107 1.00 86.12 96 ASN A N 1
ATOM 721 C CA . ASN A 1 96 ? 20.154 -2.518 -19.126 1.00 86.12 96 ASN A CA 1
ATOM 722 C C . ASN A 1 96 ? 20.166 -4.038 -19.365 1.00 86.12 96 ASN A C 1
ATOM 724 O O . ASN A 1 96 ? 21.007 -4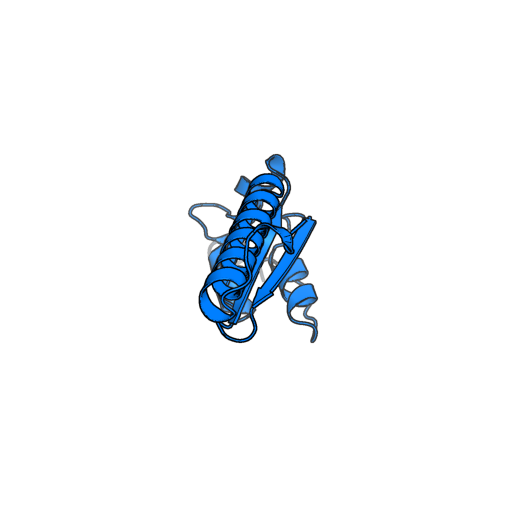.541 -20.113 1.00 86.12 96 ASN A O 1
ATOM 728 N N . LEU A 1 97 ? 19.235 -4.780 -18.757 1.00 88.38 97 LEU A N 1
ATOM 729 C CA . LEU A 1 97 ? 19.111 -6.225 -18.955 1.00 88.38 97 LEU A CA 1
ATOM 730 C C . LEU A 1 97 ? 18.731 -6.570 -20.402 1.00 88.38 97 LEU A C 1
ATOM 732 O O . LEU A 1 97 ? 19.265 -7.534 -20.956 1.00 88.38 97 LEU A O 1
ATOM 736 N N . PHE A 1 98 ? 17.829 -5.803 -21.019 1.00 86.38 98 PHE A N 1
ATOM 737 C CA . PHE A 1 98 ? 17.448 -6.003 -22.417 1.00 86.38 98 PHE A CA 1
ATOM 738 C C . PHE A 1 98 ? 18.595 -5.674 -23.371 1.00 86.38 98 PHE A C 1
ATOM 740 O O . PHE A 1 98 ? 18.888 -6.497 -24.238 1.00 86.38 98 PHE A O 1
ATOM 747 N N . THR A 1 99 ? 19.286 -4.545 -23.181 1.00 85.56 99 THR A N 1
ATOM 748 C CA . THR A 1 99 ? 20.446 -4.163 -24.003 1.00 85.56 99 THR A CA 1
ATOM 749 C C . THR A 1 99 ? 21.535 -5.237 -23.959 1.00 85.56 99 THR A C 1
ATOM 751 O O . THR A 1 99 ? 22.026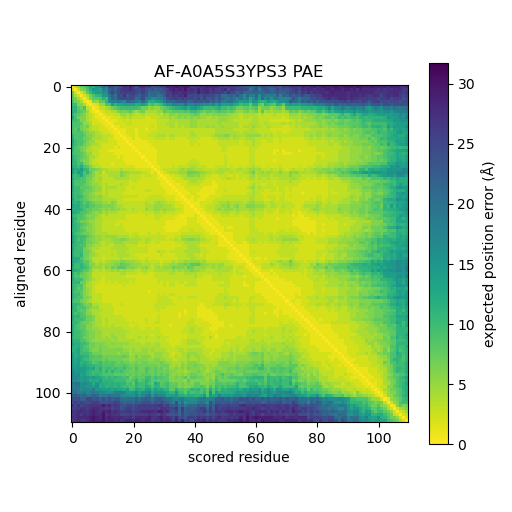 -5.653 -25.006 1.00 85.56 99 THR A O 1
ATOM 754 N N . GLN A 1 100 ? 21.842 -5.776 -22.770 1.00 83.75 100 GLN A N 1
ATOM 755 C CA . GLN A 1 100 ? 22.840 -6.844 -22.603 1.00 83.75 100 GLN A CA 1
ATOM 756 C C . GLN A 1 100 ? 22.431 -8.176 -23.244 1.00 83.75 100 GLN A C 1
ATOM 758 O O . GLN A 1 100 ? 23.279 -8.870 -23.798 1.00 83.75 100 GLN A O 1
ATOM 763 N N . ASN A 1 101 ? 21.157 -8.574 -23.151 1.00 86.62 101 ASN A N 1
ATOM 764 C CA . ASN A 1 101 ? 20.713 -9.863 -23.696 1.00 86.62 101 ASN A CA 1
ATOM 765 C C . ASN A 1 101 ? 20.441 -9.825 -25.205 1.00 86.62 101 ASN A C 1
ATOM 767 O O . ASN A 1 101 ? 20.488 -10.873 -25.850 1.00 86.62 101 ASN A O 1
ATOM 771 N N . LEU A 1 102 ? 20.119 -8.654 -25.757 1.00 84.19 102 LEU A N 1
ATOM 772 C CA . LEU A 1 102 ? 19.819 -8.479 -27.179 1.00 84.19 102 LEU A CA 1
ATOM 773 C C . LEU A 1 102 ? 21.012 -7.952 -27.992 1.00 84.19 102 LEU A C 1
ATOM 775 O O . LEU A 1 102 ? 20.863 -7.807 -29.203 1.00 84.19 102 LEU A O 1
ATOM 779 N N . ASP A 1 103 ? 22.165 -7.713 -27.350 1.00 70.81 103 ASP A N 1
ATOM 780 C CA . ASP A 1 103 ? 23.410 -7.231 -27.976 1.00 70.81 103 ASP A CA 1
ATOM 781 C C . ASP A 1 103 ? 23.156 -5.985 -28.852 1.00 70.81 103 ASP A C 1
ATOM 783 O O . ASP A 1 103 ? 23.634 -5.859 -29.979 1.00 70.81 103 ASP A O 1
ATOM 787 N N . ILE A 1 104 ? 22.291 -5.094 -28.352 1.00 73.19 104 ILE A N 1
ATOM 788 C CA . ILE A 1 104 ? 21.911 -3.857 -29.037 1.00 73.19 104 ILE A CA 1
ATOM 789 C C . ILE A 1 104 ? 23.010 -2.836 -28.747 1.00 73.19 104 ILE A C 1
ATOM 791 O O . ILE A 1 104 ? 23.202 -2.456 -27.595 1.00 73.19 104 ILE A O 1
ATOM 795 N N . ASP A 1 105 ? 23.722 -2.397 -29.785 1.00 66.81 105 ASP A N 1
ATOM 796 C CA . ASP A 1 105 ? 24.684 -1.300 -29.672 1.00 66.81 105 ASP A CA 1
ATOM 797 C C . ASP A 1 105 ? 23.983 -0.032 -29.141 1.00 66.81 105 ASP A C 1
ATOM 799 O O . ASP A 1 105 ? 22.874 0.301 -29.576 1.00 66.81 105 ASP A O 1
ATOM 803 N N . ASP A 1 106 ? 24.651 0.704 -28.242 1.00 63.19 106 ASP A N 1
ATOM 804 C CA . ASP A 1 106 ? 24.136 1.916 -27.569 1.00 63.19 106 ASP A CA 1
ATOM 805 C C . ASP A 1 106 ? 23.571 2.985 -28.537 1.00 63.19 106 ASP A C 1
ATOM 807 O O . ASP A 1 106 ? 22.772 3.830 -28.136 1.00 63.19 106 ASP A O 1
ATOM 811 N N . ASP A 1 107 ? 23.925 2.929 -29.827 1.00 61.19 107 ASP A N 1
ATOM 812 C CA . ASP A 1 107 ? 23.436 3.822 -30.887 1.00 61.19 107 ASP A CA 1
ATOM 813 C C . ASP A 1 107 ? 21.920 3.707 -31.174 1.00 61.19 107 ASP A C 1
ATOM 815 O O . ASP A 1 107 ? 21.348 4.619 -31.775 1.00 61.19 107 ASP A O 1
ATOM 819 N N . PHE A 1 108 ? 21.246 2.622 -30.766 1.00 59.41 108 PHE A N 1
ATOM 820 C CA . PHE A 1 108 ? 19.799 2.429 -30.985 1.00 59.41 108 PHE A CA 1
ATOM 821 C C . PHE A 1 108 ? 18.919 2.692 -29.748 1.00 59.41 108 PHE A C 1
ATOM 823 O O . PHE A 1 108 ? 17.694 2.653 -29.869 1.00 59.41 108 PHE A O 1
ATOM 830 N N . ALA A 1 109 ? 19.507 2.963 -28.578 1.00 58.59 109 ALA A N 1
ATOM 831 C CA . ALA A 1 109 ? 18.799 3.059 -27.294 1.00 58.59 109 ALA A CA 1
ATOM 832 C C . ALA A 1 109 ? 18.323 4.484 -26.910 1.00 58.59 109 ALA A C 1
ATOM 834 O O . ALA A 1 109 ? 17.972 4.714 -25.752 1.00 58.59 109 ALA A O 1
ATOM 835 N N . GLY A 1 110 ? 18.333 5.436 -27.853 1.00 55.06 110 GLY A N 1
ATOM 836 C CA . GLY A 1 110 ? 17.979 6.850 -27.637 1.00 55.06 110 GLY A CA 1
ATOM 837 C C . GLY A 1 110 ? 16.532 7.221 -27.942 1.00 55.06 110 GLY A C 1
ATOM 838 O O . GLY A 1 110 ? 15.979 6.702 -28.937 1.00 55.06 110 GLY A O 1
#

Foldseek 3Di:
DCPPPPRDDDDDFDDDPPLVVLLCRLQPPAHFPDWDADPVQQAIETAGAPVRQDSSCDDVNVSQVRSCVVSVGHYHYDHPVVVVVVVVVVVVVVLVVCCVVVVDPPVPSD

Mean predicted aligned error: 7.23 Å